Protein AF-A0A7S1HP35-F1 (afdb_monomer)

Solvent-accessible surface area (backbone atoms only — not comparable to full-atom values): 6647 Å² total; per-residue (Å²): 112,71,70,84,77,56,68,59,74,94,48,38,30,65,51,48,50,64,72,68,44,51,65,69,58,53,67,77,48,60,97,54,43,69,62,52,42,64,72,31,68,74,56,72,51,90,41,76,45,51,58,55,47,65,70,42,50,75,70,42,59,60,87,39,75,63,45,67,37,70,69,42,40,49,52,47,49,50,34,54,41,38,42,22,66,77,38,61,91,72,34,63,57,102,58,51,65,57,54,41,49,54,35,54,75,51,40,53,67,75,78,39,85

Sequence (113 aa):
TLVRAGVPSAFRGRIWVALSRCGDVKAQYAPSYYRDVVHGDEFKQATKASSDIDKDLRRTFPGHRTFQTDEGIEALRRVLVAYSVHNPEVGYCQSLNYICAVLLLFVNEEESF

Secondary structure (DSSP, 8-state):
-GGGG---HHHHHHHHHHHHTHHHHHTTS-TTHHHHHHHSHHHHS--HHHHHHHHHHTTSSTTSGGGGSHHHHHHHHHHHHHHHHH-TTT---TTHHHHHHHHHTTS-HHHH-

Organism: Hemiselmis andersenii (NCBI:txid464988)

Structure (mmCIF, N/CA/C/O backbone):
data_AF-A0A7S1HP35-F1
#
_entry.id   AF-A0A7S1HP35-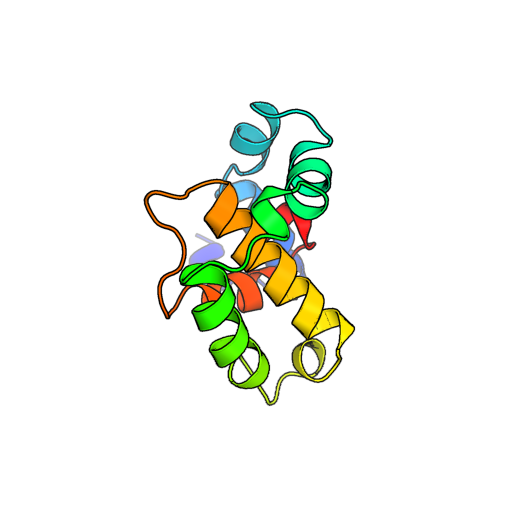F1
#
loop_
_atom_site.group_PDB
_atom_site.id
_atom_site.type_symbol
_atom_site.label_atom_id
_atom_site.label_alt_id
_atom_site.label_comp_id
_atom_site.label_asym_id
_atom_site.label_entity_id
_atom_site.label_seq_id
_atom_site.pdbx_PDB_ins_code
_atom_site.Cartn_x
_atom_site.Cartn_y
_atom_site.Cartn_z
_atom_site.occupancy
_atom_site.B_iso_or_equiv
_atom_site.auth_seq_id
_atom_site.auth_comp_id
_atom_site.auth_asym_id
_atom_site.auth_atom_id
_atom_site.pdbx_PDB_model_num
ATOM 1 N N . THR A 1 1 ? -4.836 -9.036 -28.594 1.00 61.91 1 THR A N 1
ATOM 2 C CA . THR A 1 1 ? -4.482 -7.820 -27.825 1.00 61.91 1 THR A CA 1
ATOM 3 C C . THR A 1 1 ? -3.214 -8.079 -27.035 1.00 61.91 1 THR A C 1
ATOM 5 O O . THR A 1 1 ? -3.142 -9.131 -26.410 1.00 61.91 1 THR A O 1
ATOM 8 N N . LEU A 1 2 ? -2.236 -7.164 -27.060 1.00 75.56 2 LEU A N 1
ATOM 9 C CA . LEU A 1 2 ? -0.881 -7.346 -26.499 1.00 75.56 2 LEU A CA 1
ATOM 10 C C . LEU A 1 2 ? -0.856 -7.758 -25.014 1.00 75.56 2 LEU A C 1
ATOM 12 O O . LEU A 1 2 ? -0.038 -8.579 -24.625 1.00 75.56 2 LEU A O 1
ATOM 16 N N . VAL A 1 3 ? -1.814 -7.289 -24.207 1.00 79.19 3 VAL A N 1
ATOM 17 C CA . VAL A 1 3 ? -1.935 -7.663 -22.782 1.00 79.19 3 VAL A CA 1
ATOM 18 C C . VAL A 1 3 ? -2.138 -9.172 -22.585 1.00 79.19 3 VAL A C 1
ATOM 20 O O . VAL A 1 3 ? -1.584 -9.744 -21.652 1.00 79.19 3 VAL A O 1
ATOM 23 N N . ARG A 1 4 ? -2.872 -9.847 -23.486 1.00 83.44 4 ARG A N 1
ATOM 24 C CA . ARG A 1 4 ? -3.135 -11.298 -23.388 1.00 83.44 4 ARG A CA 1
ATOM 25 C C . ARG A 1 4 ? -1.885 -12.149 -23.629 1.00 83.44 4 ARG A C 1
ATOM 27 O O . ARG A 1 4 ? -1.865 -13.294 -23.202 1.00 83.44 4 ARG A O 1
ATOM 34 N N . ALA A 1 5 ? -0.868 -11.596 -24.292 1.00 88.69 5 ALA A N 1
ATOM 35 C CA . ALA A 1 5 ? 0.427 -12.248 -24.490 1.00 88.69 5 ALA A CA 1
ATOM 36 C C . ALA A 1 5 ? 1.391 -12.027 -23.306 1.00 88.69 5 ALA A C 1
ATOM 38 O O . ALA A 1 5 ? 2.485 -12.583 -23.292 1.00 88.69 5 ALA A O 1
ATOM 39 N N . GLY A 1 6 ? 0.978 -11.240 -22.307 1.00 86.62 6 GLY A N 1
ATOM 40 C CA . GLY A 1 6 ? 1.791 -10.863 -21.160 1.00 86.62 6 GLY A CA 1
ATOM 41 C C . GLY A 1 6 ? 2.467 -9.506 -21.346 1.00 86.62 6 GLY A C 1
ATOM 42 O O . GLY A 1 6 ? 2.994 -9.174 -22.405 1.00 86.62 6 GLY A O 1
ATOM 43 N N . VAL A 1 7 ? 2.460 -8.710 -20.277 1.00 89.69 7 VAL A N 1
ATOM 44 C CA . VAL A 1 7 ? 3.178 -7.432 -20.221 1.00 89.69 7 VAL A CA 1
ATOM 45 C C . VAL A 1 7 ? 4.586 -7.683 -19.665 1.00 89.69 7 VAL A C 1
ATOM 47 O O . VAL A 1 7 ? 4.695 -8.259 -18.569 1.00 89.69 7 VAL A O 1
ATOM 50 N N . PRO A 1 8 ? 5.663 -7.264 -20.363 1.00 92.94 8 PRO A N 1
ATOM 51 C CA . PRO A 1 8 ? 7.021 -7.363 -19.833 1.00 92.94 8 PRO A CA 1
ATOM 52 C C . PRO A 1 8 ? 7.144 -6.621 -18.499 1.00 92.94 8 PRO A C 1
ATOM 54 O O . PRO A 1 8 ? 6.570 -5.544 -18.337 1.00 92.94 8 PRO A O 1
ATOM 57 N N . SER A 1 9 ? 7.896 -7.181 -17.548 1.00 90.06 9 SER A N 1
ATOM 58 C CA . SER A 1 9 ? 7.982 -6.675 -16.166 1.00 90.06 9 SER A CA 1
ATOM 59 C C . SER A 1 9 ? 8.308 -5.183 -16.085 1.00 90.06 9 SER A C 1
ATOM 61 O O . SER A 1 9 ? 7.629 -4.463 -15.360 1.00 90.06 9 SER A O 1
ATOM 63 N N . ALA A 1 10 ? 9.260 -4.712 -16.895 1.00 92.62 10 ALA A N 1
ATOM 64 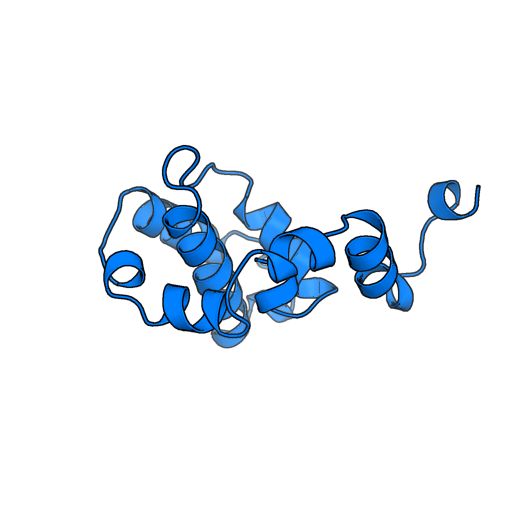C CA . ALA A 1 10 ? 9.690 -3.313 -16.944 1.00 92.62 10 ALA A CA 1
ATOM 65 C C . ALA A 1 10 ? 8.574 -2.315 -17.316 1.00 92.62 10 ALA A C 1
ATOM 67 O O . ALA A 1 10 ? 8.684 -1.131 -17.012 1.00 92.62 10 ALA A O 1
ATOM 68 N N . PHE A 1 11 ? 7.497 -2.772 -17.963 1.00 93.69 11 PHE A N 1
ATOM 69 C CA . PHE A 1 11 ? 6.376 -1.918 -18.363 1.00 93.69 11 PHE A CA 1
ATOM 70 C C . PHE A 1 11 ? 5.134 -2.094 -17.490 1.00 93.69 11 PHE A C 1
ATOM 72 O O . PHE A 1 11 ? 4.191 -1.317 -17.637 1.00 93.69 11 PHE A O 1
ATOM 79 N N . ARG A 1 12 ? 5.111 -3.084 -16.584 1.00 94.81 12 ARG A N 1
ATOM 80 C CA . ARG A 1 12 ? 3.924 -3.406 -15.776 1.00 94.81 12 ARG A CA 1
ATOM 81 C C . ARG A 1 12 ? 3.462 -2.224 -14.944 1.00 94.81 12 ARG A C 1
ATOM 83 O O . ARG A 1 12 ? 2.309 -1.856 -15.092 1.00 94.81 12 ARG A O 1
ATOM 90 N N . GLY A 1 13 ? 4.348 -1.588 -14.175 1.00 93.88 13 GLY A N 1
ATOM 91 C CA . GLY A 1 13 ? 3.973 -0.454 -13.325 1.00 93.88 13 GLY A CA 1
ATOM 92 C C . GLY A 1 13 ? 3.281 0.664 -14.104 1.00 93.88 13 GLY A C 1
ATOM 93 O O . GLY A 1 13 ? 2.138 1.011 -13.825 1.00 93.88 13 GLY A O 1
ATOM 94 N N . ARG A 1 14 ? 3.922 1.134 -15.181 1.00 92.62 14 ARG A N 1
ATOM 95 C CA . ARG A 1 14 ? 3.369 2.182 -16.057 1.00 92.62 14 ARG A CA 1
ATOM 96 C C . ARG A 1 14 ? 2.035 1.786 -16.689 1.00 92.62 14 ARG A C 1
ATOM 98 O O . ARG A 1 14 ? 1.124 2.604 -16.757 1.00 92.62 14 ARG A O 1
ATOM 105 N N . ILE A 1 15 ? 1.920 0.550 -17.176 1.00 93.44 15 ILE A N 1
ATOM 106 C CA . ILE A 1 15 ? 0.692 0.067 -17.818 1.00 93.44 15 ILE A CA 1
ATOM 107 C C . ILE A 1 15 ? -0.428 -0.109 -16.789 1.00 93.44 15 ILE A C 1
ATOM 109 O O . ILE A 1 15 ? -1.564 0.247 -17.077 1.00 93.44 15 ILE A O 1
ATOM 113 N N . TRP A 1 16 ? -0.135 -0.627 -15.599 1.00 94.31 16 TRP A N 1
ATOM 114 C CA . TRP A 1 16 ? -1.129 -0.831 -14.548 1.00 94.31 16 TRP A CA 1
ATOM 115 C C . TRP A 1 16 ? -1.681 0.493 -14.028 1.00 94.31 16 TRP A C 1
ATOM 117 O O . TRP A 1 16 ? -2.897 0.630 -13.971 1.00 94.31 16 TRP A O 1
ATOM 127 N N . VAL A 1 17 ? -0.820 1.480 -13.765 1.00 93.50 17 VAL A N 1
ATOM 128 C CA . VAL A 1 17 ? -1.227 2.848 -13.388 1.00 93.50 17 VAL A CA 1
ATOM 129 C C . VAL A 1 17 ? -2.103 3.484 -14.470 1.00 93.50 17 VAL A C 1
ATOM 131 O O . VAL A 1 17 ? -3.154 4.051 -14.177 1.00 93.50 17 VAL A O 1
ATOM 134 N N . ALA A 1 18 ? -1.718 3.350 -15.742 1.00 91.62 18 ALA A N 1
ATOM 135 C CA . ALA A 1 18 ? -2.502 3.899 -16.846 1.00 91.62 18 ALA A CA 1
ATOM 136 C C . ALA A 1 18 ? -3.877 3.220 -16.995 1.00 91.62 18 ALA A C 1
ATOM 138 O O . ALA A 1 18 ? -4.863 3.887 -17.298 1.00 91.62 18 ALA A O 1
ATOM 139 N N . LEU A 1 19 ? -3.957 1.901 -16.788 1.00 92.38 19 LEU A N 1
ATOM 140 C CA . LEU A 1 19 ? -5.201 1.139 -16.931 1.00 92.38 19 LEU A CA 1
ATOM 141 C C . LEU A 1 19 ? -6.131 1.261 -15.718 1.00 92.38 19 LEU A C 1
ATOM 143 O O . LEU A 1 19 ? -7.345 1.199 -15.896 1.00 92.38 19 LEU A O 1
ATOM 147 N N . SER A 1 20 ? -5.592 1.427 -14.507 1.00 92.94 20 SER A N 1
ATOM 148 C CA . SER A 1 20 ? -6.389 1.568 -13.281 1.00 92.94 20 SER A CA 1
ATOM 149 C C . SER A 1 20 ? -7.090 2.920 -13.183 1.00 92.94 20 SER A C 1
ATOM 151 O O . SER A 1 20 ? -8.042 3.053 -12.419 1.00 92.94 20 SER A O 1
ATOM 153 N N . ARG A 1 21 ? -6.620 3.919 -13.946 1.00 90.38 21 ARG A N 1
ATOM 154 C CA . ARG A 1 21 ? -7.058 5.318 -13.849 1.00 90.38 21 ARG A CA 1
ATOM 155 C C . ARG A 1 21 ? -6.877 5.895 -12.441 1.00 90.38 21 ARG A C 1
ATOM 157 O O . ARG A 1 21 ? -7.587 6.824 -12.066 1.00 90.38 21 ARG A O 1
ATOM 164 N N . CYS A 1 22 ? -5.911 5.394 -11.665 1.00 88.62 22 CYS A N 1
ATOM 165 C CA . CYS A 1 22 ? -5.668 5.894 -10.309 1.00 88.62 22 CYS A CA 1
ATOM 166 C C . CYS A 1 22 ? -5.307 7.390 -10.285 1.00 88.62 22 CYS A C 1
ATOM 168 O O . CYS A 1 22 ? -5.609 8.068 -9.309 1.00 88.62 22 CYS A O 1
ATOM 170 N N . GLY A 1 23 ? -4.767 7.939 -11.381 1.00 90.06 23 GLY A N 1
ATOM 171 C CA . GLY A 1 23 ? -4.562 9.383 -11.536 1.00 90.06 23 GLY A CA 1
ATOM 172 C C . GLY A 1 23 ? -5.851 10.210 -11.417 1.00 90.06 23 GLY A C 1
ATOM 173 O O . GLY A 1 23 ? -5.825 11.277 -10.810 1.00 90.06 23 GLY A O 1
ATOM 174 N N . ASP A 1 24 ? -6.982 9.700 -11.916 1.00 93.38 24 ASP A N 1
ATOM 175 C CA . ASP A 1 24 ? -8.284 10.379 -11.832 1.00 93.38 24 ASP A CA 1
ATOM 176 C C . ASP A 1 24 ? -8.827 10.372 -10.395 1.00 93.38 24 ASP A C 1
ATOM 178 O O . ASP A 1 24 ? -9.492 11.315 -9.973 1.00 93.38 24 ASP A O 1
ATOM 182 N N . VAL A 1 25 ? -8.544 9.309 -9.633 1.00 91.69 25 VAL A N 1
ATOM 183 C CA . VAL A 1 25 ? -8.894 9.211 -8.207 1.00 91.69 25 VAL A CA 1
ATOM 184 C C . VAL A 1 25 ? -7.997 10.131 -7.388 1.00 91.69 25 VAL A C 1
ATOM 186 O O . VAL A 1 25 ? -8.496 10.947 -6.621 1.00 91.69 25 VAL A O 1
ATOM 189 N N . LYS A 1 26 ? -6.678 10.080 -7.610 1.00 93.12 26 LYS A N 1
ATOM 190 C CA . LYS A 1 26 ? -5.698 10.938 -6.932 1.00 93.12 26 LYS A CA 1
ATOM 191 C C . LYS A 1 26 ? -6.006 12.425 -7.122 1.00 93.12 26 LYS A C 1
ATOM 193 O O . LYS A 1 26 ? -5.883 13.191 -6.174 1.00 93.12 26 LYS A O 1
ATOM 198 N N . ALA A 1 27 ? -6.458 12.828 -8.311 1.00 95.00 27 ALA A N 1
ATOM 199 C CA . ALA A 1 27 ? -6.824 14.212 -8.613 1.00 95.00 27 ALA A CA 1
ATOM 200 C C . ALA A 1 27 ? -8.026 14.745 -7.806 1.00 95.00 27 ALA A C 1
ATOM 202 O O . ALA A 1 27 ? -8.235 15.956 -7.765 1.00 95.00 27 ALA A O 1
ATOM 203 N N . GLN A 1 28 ? -8.810 13.871 -7.164 1.00 96.25 28 GLN A N 1
ATOM 204 C CA . GLN A 1 28 ? -9.916 14.268 -6.283 1.00 96.25 28 GLN A CA 1
ATOM 205 C C . GLN A 1 28 ? -9.433 14.687 -4.887 1.00 96.25 28 GLN A C 1
ATOM 207 O O . GLN A 1 28 ? -10.197 15.282 -4.129 1.00 96.25 28 GLN A O 1
ATOM 212 N N . TYR A 1 29 ? -8.173 14.403 -4.552 1.00 96.62 29 TYR A N 1
ATOM 213 C CA . TYR A 1 29 ? -7.567 14.708 -3.263 1.00 96.62 29 TYR A CA 1
ATOM 214 C C . TYR A 1 29 ? -6.448 15.743 -3.406 1.00 96.62 29 TYR A C 1
ATOM 216 O O . TYR A 1 29 ? -5.942 16.019 -4.496 1.00 96.62 29 TYR A O 1
ATOM 224 N N . ALA A 1 30 ? -6.042 16.334 -2.280 1.00 96.69 30 ALA A N 1
ATOM 225 C CA . ALA A 1 30 ? -4.887 17.222 -2.257 1.00 96.69 30 ALA A CA 1
ATOM 226 C C . ALA A 1 30 ? -3.620 16.466 -2.712 1.00 96.69 30 ALA A C 1
ATOM 228 O O . ALA A 1 30 ? -3.458 15.296 -2.365 1.00 96.69 30 ALA A O 1
ATOM 229 N N . PRO A 1 31 ? -2.661 17.119 -3.397 1.00 95.19 31 PRO A N 1
ATOM 230 C CA . PRO A 1 31 ? -1.404 16.473 -3.791 1.00 95.19 31 PRO A CA 1
ATOM 231 C C . PRO A 1 31 ? -0.590 15.893 -2.624 1.00 95.19 31 PRO A C 1
ATOM 233 O O . PRO A 1 31 ? 0.288 15.069 -2.840 1.00 95.19 31 PRO A O 1
ATOM 236 N N . SER A 1 32 ? -0.855 16.340 -1.395 1.00 96.69 32 SER A N 1
ATOM 237 C CA . SER A 1 32 ? -0.236 15.842 -0.169 1.00 96.69 32 SER A CA 1
AT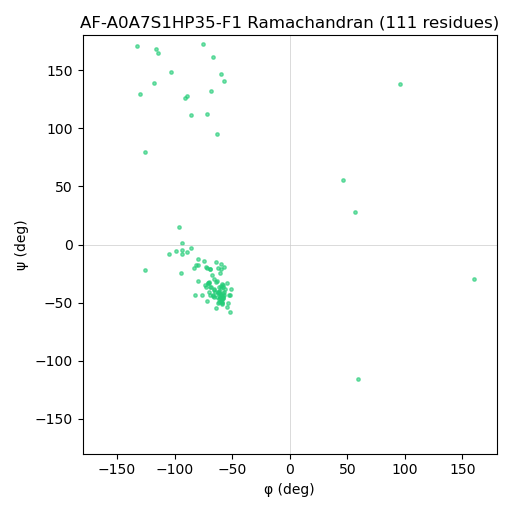OM 238 C C . SER A 1 32 ? -1.028 14.746 0.540 1.00 96.69 32 SER A C 1
ATOM 240 O O . SER A 1 32 ? -0.594 14.296 1.593 1.00 96.69 32 SER A O 1
ATOM 242 N N . TYR A 1 33 ? -2.168 14.312 0.002 1.00 97.56 33 TYR A N 1
ATOM 243 C CA . TYR A 1 33 ? -3.139 13.498 0.729 1.00 97.56 33 TYR A CA 1
ATOM 244 C C . TYR A 1 33 ? -2.537 12.238 1.353 1.00 97.56 33 TYR A C 1
ATOM 246 O O . TYR A 1 33 ? -2.675 12.040 2.554 1.00 97.56 33 TYR A O 1
ATOM 254 N N . TYR A 1 34 ? -1.798 11.435 0.582 1.00 97.56 34 TYR A N 1
ATOM 255 C CA . TYR A 1 34 ? -1.153 10.231 1.114 1.00 97.56 34 TYR A CA 1
ATOM 256 C C . TYR A 1 34 ? -0.184 10.549 2.261 1.00 97.56 34 TYR A C 1
ATOM 258 O O . TYR A 1 34 ? -0.238 9.935 3.326 1.00 97.56 34 TYR A O 1
ATOM 266 N N . ARG A 1 35 ? 0.666 11.565 2.071 1.00 97.31 35 ARG A N 1
ATOM 267 C CA . ARG A 1 35 ? 1.604 12.041 3.096 1.00 97.31 35 ARG A CA 1
ATOM 268 C C . ARG A 1 35 ? 0.859 12.475 4.361 1.00 97.31 35 ARG A C 1
ATOM 270 O O . ARG A 1 35 ? 1.285 12.152 5.467 1.00 97.31 35 ARG A O 1
ATOM 277 N N . ASP A 1 36 ? -0.236 13.207 4.202 1.00 97.88 36 ASP A N 1
ATOM 278 C CA . ASP A 1 36 ? -1.017 13.728 5.318 1.00 97.88 36 ASP A CA 1
ATOM 279 C C . ASP A 1 36 ? -1.745 12.588 6.061 1.00 97.88 36 ASP A C 1
ATOM 281 O O . ASP A 1 36 ? -1.775 12.597 7.289 1.00 97.88 36 ASP A O 1
ATOM 285 N N . VAL A 1 37 ? -2.226 11.556 5.351 1.00 97.69 37 VAL A N 1
ATOM 286 C CA . VAL A 1 37 ? -2.783 10.329 5.953 1.00 97.69 37 VAL A CA 1
ATOM 287 C C . VAL A 1 37 ? -1.722 9.590 6.771 1.00 97.69 37 VAL A C 1
ATOM 289 O O . VAL A 1 37 ? -1.957 9.294 7.938 1.00 97.69 37 VAL A O 1
ATOM 292 N N . VAL A 1 38 ? -0.534 9.337 6.208 1.00 97.69 38 VAL A N 1
ATOM 293 C CA . VAL A 1 38 ? 0.547 8.592 6.887 1.00 97.69 38 VAL A CA 1
ATOM 294 C C . VAL A 1 38 ? 1.071 9.312 8.137 1.00 97.69 38 VAL A C 1
ATOM 296 O O . VAL A 1 38 ? 1.484 8.667 9.102 1.00 97.69 38 VAL A O 1
ATOM 299 N N . HIS A 1 39 ? 1.059 10.646 8.155 1.00 97.06 39 HIS A N 1
ATOM 300 C CA . HIS A 1 39 ? 1.484 11.429 9.323 1.00 97.06 39 HIS A CA 1
ATOM 301 C C . HIS A 1 39 ? 0.343 11.818 10.272 1.00 97.06 39 HIS A C 1
ATOM 303 O O . HIS A 1 39 ? 0.615 12.330 11.368 1.00 97.06 39 HIS A O 1
ATOM 309 N N . GLY A 1 40 ? -0.901 11.561 9.869 1.00 96.81 40 GLY A N 1
ATOM 310 C CA . GLY A 1 40 ? -2.105 11.858 10.627 1.00 96.81 40 GLY A CA 1
ATOM 311 C C . GLY A 1 40 ? -2.225 11.034 11.906 1.00 96.81 40 GLY A C 1
ATOM 312 O O . GLY A 1 40 ? -1.585 9.995 12.085 1.00 96.81 40 GLY A O 1
ATOM 313 N N . ASP A 1 41 ? -3.059 11.508 12.827 1.00 95.50 41 ASP A N 1
ATOM 314 C CA . ASP A 1 41 ? -3.232 10.847 14.122 1.00 95.50 41 ASP A CA 1
ATOM 315 C C . ASP A 1 41 ? -3.972 9.514 13.998 1.00 95.50 41 ASP A C 1
ATOM 317 O O . ASP A 1 41 ? -3.641 8.570 14.711 1.00 95.50 41 ASP A O 1
ATOM 321 N N . GLU A 1 42 ? -4.901 9.393 13.047 1.00 93.44 42 GLU A N 1
ATOM 322 C CA . GLU A 1 42 ? -5.629 8.148 12.764 1.00 93.44 42 GLU A CA 1
ATOM 323 C C . GLU A 1 42 ? -4.689 7.005 12.360 1.00 93.44 42 GLU A C 1
ATOM 325 O O . GLU A 1 42 ? -4.861 5.878 12.814 1.00 93.44 42 GLU A O 1
ATOM 330 N N . PHE A 1 43 ? -3.632 7.296 11.594 1.00 96.12 43 PHE A N 1
ATOM 331 C CA . PHE A 1 43 ? -2.620 6.306 11.211 1.00 96.12 43 PHE A CA 1
ATOM 332 C C . PHE A 1 43 ? -1.836 5.762 12.415 1.00 96.12 43 PHE A C 1
ATOM 334 O O . PHE A 1 43 ? -1.408 4.606 12.425 1.00 96.12 43 PHE A O 1
ATOM 341 N N . LYS A 1 44 ? -1.636 6.592 13.446 1.00 92.75 44 LYS A N 1
ATOM 342 C CA . LYS A 1 44 ? -0.898 6.223 14.666 1.00 92.75 44 LYS A CA 1
ATOM 343 C C . LYS A 1 44 ? -1.761 5.450 15.660 1.00 92.75 44 LYS A C 1
ATOM 345 O O . LYS A 1 44 ? -1.217 4.833 16.576 1.00 92.75 44 LYS A O 1
ATOM 350 N N . GLN A 1 45 ? -3.084 5.500 15.520 1.00 93.19 45 GLN A N 1
ATOM 351 C CA . GLN A 1 45 ? -3.985 4.791 16.417 1.00 93.19 45 GLN A CA 1
ATOM 352 C C . GLN A 1 45 ? -3.851 3.281 16.219 1.00 93.19 45 GLN A C 1
ATOM 354 O O . GLN A 1 45 ? -3.887 2.761 15.105 1.00 93.19 45 GLN A O 1
ATOM 359 N N . ALA A 1 46 ? -3.727 2.560 17.331 1.00 93.12 46 ALA A N 1
ATOM 360 C CA . ALA A 1 46 ? -3.787 1.110 17.308 1.00 93.12 46 ALA A CA 1
ATOM 361 C C . ALA A 1 46 ? -5.233 0.675 17.036 1.00 93.12 46 ALA A C 1
ATOM 363 O O . ALA A 1 46 ? -6.119 0.862 17.870 1.00 93.12 46 ALA A O 1
ATOM 364 N N . THR A 1 47 ? -5.468 0.079 15.871 1.00 95.19 47 THR A N 1
ATOM 365 C CA . THR A 1 47 ? -6.771 -0.446 15.460 1.00 95.19 47 THR A CA 1
ATOM 366 C C . THR A 1 47 ? -6.703 -1.960 15.289 1.00 95.19 47 THR A C 1
ATOM 368 O O . THR A 1 47 ? -5.628 -2.570 15.250 1.00 95.19 47 THR A O 1
ATOM 371 N N . LYS A 1 48 ? -7.866 -2.607 15.145 1.00 95.50 48 LYS A N 1
ATOM 372 C CA . LYS A 1 48 ? -7.903 -4.020 14.747 1.00 95.50 48 LYS A CA 1
ATOM 373 C C . LYS A 1 48 ? -7.178 -4.232 13.410 1.00 95.50 48 LYS A C 1
ATOM 375 O O . LYS A 1 48 ? -6.427 -5.193 13.280 1.00 95.50 48 LYS A O 1
ATOM 380 N N . ALA A 1 49 ? -7.372 -3.320 12.453 1.00 96.81 49 ALA A N 1
ATOM 381 C CA . ALA A 1 49 ? -6.723 -3.376 11.149 1.00 96.81 49 ALA A CA 1
ATOM 382 C C . ALA A 1 49 ? -5.196 -3.304 11.278 1.00 96.81 49 ALA A C 1
ATOM 384 O O . ALA A 1 49 ? -4.519 -4.186 10.761 1.00 96.81 49 ALA A O 1
ATOM 385 N N . SER A 1 50 ? -4.652 -2.337 12.028 1.00 96.62 50 SER A N 1
ATOM 386 C CA . SER A 1 50 ? -3.197 -2.214 12.204 1.00 96.62 50 SER A CA 1
ATOM 387 C C . SER A 1 50 ? -2.594 -3.449 12.882 1.00 96.62 50 SER A C 1
ATOM 389 O O . SER A 1 50 ? -1.556 -3.938 12.451 1.00 96.62 50 SER A O 1
ATOM 391 N N . SER A 1 51 ? -3.277 -4.014 13.886 1.00 97.19 51 SER A N 1
ATOM 392 C CA . SER A 1 51 ? -2.827 -5.244 14.552 1.00 97.19 51 SER A CA 1
ATOM 393 C C . SER A 1 51 ? -2.820 -6.459 13.620 1.00 97.19 51 SER A C 1
ATOM 395 O O . SER A 1 51 ? -1.904 -7.280 13.688 1.00 97.19 51 SER A O 1
ATOM 397 N N . ASP A 1 52 ? -3.832 -6.603 12.763 1.00 97.88 52 ASP A N 1
ATOM 398 C CA . ASP A 1 52 ? -3.901 -7.707 11.803 1.00 97.88 52 ASP A CA 1
ATOM 399 C C . ASP A 1 52 ? -2.89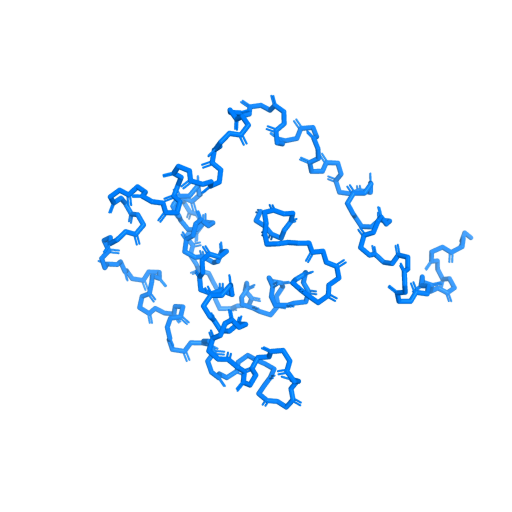7 -7.525 10.651 1.00 97.88 52 ASP A C 1
ATOM 401 O O . ASP A 1 52 ? -2.286 -8.503 10.224 1.00 97.88 52 ASP A O 1
ATOM 405 N N . ILE A 1 53 ? -2.642 -6.283 10.222 1.00 98.25 53 ILE A N 1
ATOM 406 C CA . ILE A 1 53 ? -1.572 -5.943 9.275 1.00 98.25 53 ILE A CA 1
ATOM 407 C C . ILE A 1 53 ? -0.213 -6.366 9.839 1.00 98.25 53 ILE A C 1
ATOM 409 O O . ILE A 1 53 ? 0.516 -7.087 9.161 1.00 98.25 53 ILE A O 1
ATOM 413 N N . ASP A 1 54 ? 0.112 -5.992 11.081 1.00 97.31 54 ASP A N 1
ATOM 414 C CA . ASP A 1 54 ? 1.419 -6.268 11.698 1.00 97.31 54 ASP A CA 1
ATOM 415 C C . ASP A 1 54 ? 1.738 -7.779 11.759 1.00 97.31 54 ASP A C 1
ATOM 417 O O . ASP A 1 54 ? 2.887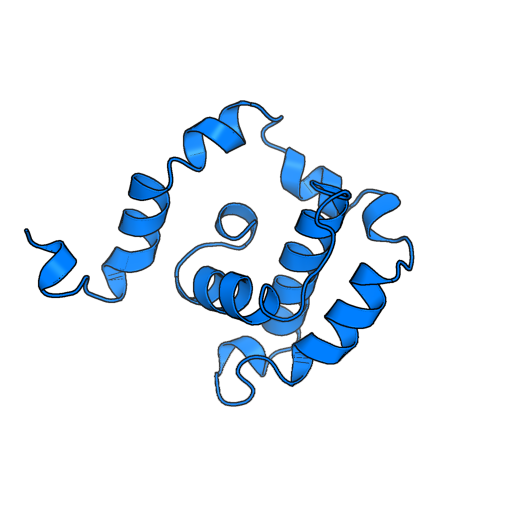 -8.188 11.569 1.00 97.31 54 ASP A O 1
ATOM 421 N N . LYS A 1 55 ? 0.719 -8.632 11.947 1.00 97.19 55 LYS A N 1
ATOM 422 C CA . LYS A 1 55 ? 0.855 -10.104 11.894 1.00 97.19 55 LYS A CA 1
ATOM 423 C C . LYS A 1 55 ? 1.180 -10.621 10.488 1.00 97.19 55 LYS A C 1
ATOM 425 O O . LYS A 1 55 ? 1.778 -11.690 10.344 1.00 97.19 55 LYS A O 1
ATOM 430 N N . ASP A 1 56 ? 0.785 -9.884 9.454 1.00 97.62 56 ASP A N 1
ATOM 431 C CA . ASP A 1 56 ? 0.851 -10.311 8.059 1.00 97.62 56 ASP A CA 1
ATOM 432 C C . ASP A 1 56 ? 2.117 -9.843 7.342 1.00 97.62 56 ASP A C 1
ATOM 434 O O . ASP A 1 56 ? 2.574 -10.516 6.414 1.00 97.62 56 ASP A O 1
ATOM 438 N N . LEU A 1 57 ? 2.740 -8.755 7.799 1.00 97.19 57 LEU A N 1
ATOM 439 C CA . LEU A 1 57 ? 3.906 -8.14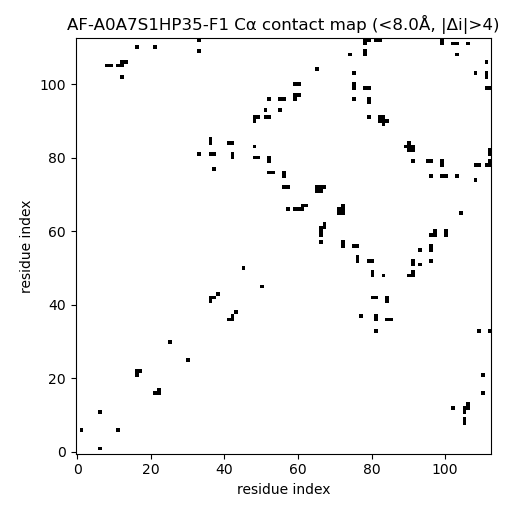8 7.152 1.00 97.19 57 LEU A CA 1
ATOM 440 C C . LEU A 1 57 ? 5.027 -9.160 6.874 1.00 97.19 57 LEU A C 1
ATOM 442 O O . LEU A 1 57 ? 5.384 -9.396 5.722 1.00 97.19 57 LEU A O 1
ATOM 446 N N . ARG A 1 58 ? 5.540 -9.831 7.914 1.00 94.06 58 ARG A N 1
ATOM 447 C CA . ARG A 1 58 ? 6.713 -10.723 7.788 1.00 94.06 58 ARG A CA 1
ATOM 448 C C . ARG A 1 58 ? 6.414 -12.061 7.108 1.00 94.06 58 ARG A C 1
ATOM 450 O O . ARG A 1 58 ? 7.339 -12.760 6.704 1.00 94.06 58 ARG A O 1
ATOM 457 N N . ARG A 1 59 ? 5.135 -12.425 6.967 1.00 95.69 59 ARG A N 1
ATOM 458 C CA . ARG A 1 59 ? 4.707 -13.613 6.208 1.00 95.69 59 ARG A CA 1
ATOM 459 C C . ARG A 1 59 ? 4.346 -13.296 4.754 1.00 95.69 59 ARG A C 1
ATOM 461 O O . ARG A 1 59 ? 4.087 -14.220 3.987 1.00 95.69 59 ARG A O 1
ATOM 468 N N . THR A 1 60 ? 4.353 -12.023 4.357 1.00 96.69 60 THR A N 1
ATOM 469 C CA . THR A 1 60 ? 4.066 -11.590 2.984 1.00 96.69 60 THR A CA 1
ATOM 470 C C . THR A 1 60 ? 5.337 -11.645 2.142 1.00 96.69 60 THR A C 1
ATOM 472 O O . THR A 1 60 ? 6.270 -10.884 2.365 1.00 96.69 60 THR A O 1
ATOM 475 N N . PHE A 1 61 ? 5.382 -12.567 1.175 1.00 95.69 61 PHE A N 1
ATOM 476 C CA . PHE A 1 61 ? 6.539 -12.801 0.295 1.00 95.69 61 PHE A CA 1
ATOM 477 C C . PHE A 1 61 ? 7.903 -12.872 1.022 1.00 95.69 61 PHE A C 1
ATOM 479 O O . PHE A 1 61 ? 8.847 -12.188 0.622 1.00 95.69 61 PHE A O 1
ATOM 486 N N . PRO A 1 62 ? 8.072 -13.753 2.029 1.00 94.12 62 PRO A N 1
ATOM 487 C CA . PRO A 1 62 ? 9.266 -13.778 2.888 1.00 94.12 62 PRO A CA 1
ATOM 488 C C . PRO A 1 62 ? 10.578 -14.088 2.140 1.00 94.12 62 PRO A C 1
ATOM 490 O O . PRO A 1 62 ? 11.669 -13.799 2.626 1.00 94.12 62 PRO A O 1
ATOM 493 N N . GLY A 1 63 ? 10.492 -14.689 0.948 1.00 93.88 63 GLY A N 1
ATOM 494 C CA . GLY A 1 63 ? 11.645 -14.972 0.087 1.00 93.88 63 GLY A CA 1
ATOM 495 C C . GLY A 1 63 ? 12.003 -13.853 -0.896 1.00 93.88 63 GLY A C 1
ATOM 496 O O . GLY A 1 63 ? 12.996 -13.973 -1.610 1.00 93.88 63 GLY A O 1
ATOM 497 N N . HIS A 1 64 ? 11.201 -12.788 -0.991 1.00 96.38 64 HIS A N 1
ATOM 498 C CA . HIS A 1 64 ? 11.453 -11.705 -1.934 1.00 96.38 64 HIS A CA 1
ATOM 499 C C . HIS A 1 64 ? 12.342 -10.634 -1.299 1.00 96.38 64 HIS A C 1
ATOM 501 O O . HIS A 1 64 ? 12.008 -10.093 -0.251 1.00 96.38 64 HIS A O 1
ATOM 507 N N . ARG A 1 65 ? 13.442 -10.274 -1.973 1.00 95.81 65 ARG A N 1
ATOM 508 C CA . ARG A 1 65 ? 14.477 -9.358 -1.449 1.00 95.81 65 ARG A CA 1
ATOM 509 C C . ARG A 1 65 ? 13.921 -8.039 -0.901 1.00 95.81 65 ARG A C 1
ATOM 511 O O . ARG A 1 65 ? 14.394 -7.569 0.123 1.00 95.81 65 ARG A O 1
ATOM 518 N N . THR A 1 66 ? 12.905 -7.470 -1.554 1.00 95.25 66 THR A N 1
ATOM 519 C CA . THR A 1 66 ? 12.235 -6.236 -1.102 1.00 95.25 66 THR A CA 1
ATOM 520 C C . THR A 1 66 ? 11.650 -6.361 0.304 1.00 95.25 66 THR A C 1
ATOM 522 O O . THR A 1 66 ? 11.798 -5.445 1.094 1.00 95.25 66 THR A O 1
ATOM 525 N N . PHE A 1 67 ? 11.030 -7.493 0.643 1.00 96.56 67 PHE A N 1
ATOM 526 C CA . PHE A 1 67 ? 10.343 -7.691 1.928 1.00 96.56 67 PHE A CA 1
ATOM 527 C C . PHE A 1 67 ? 11.223 -8.402 2.966 1.00 96.56 67 PHE A C 1
ATOM 529 O O . PHE A 1 67 ? 10.739 -8.878 3.988 1.00 96.56 67 PHE A O 1
ATOM 536 N N . GLN A 1 68 ? 12.531 -8.471 2.707 1.00 95.06 68 GLN A N 1
ATOM 537 C CA . GLN A 1 68 ? 13.543 -8.902 3.673 1.00 95.06 68 GLN A CA 1
ATOM 538 C C . GLN A 1 68 ? 14.254 -7.717 4.341 1.00 95.06 68 GLN A C 1
ATOM 540 O O . GLN A 1 68 ? 15.065 -7.927 5.239 1.00 95.06 68 GLN A O 1
ATOM 545 N N . THR A 1 69 ? 13.966 -6.486 3.911 1.00 95.75 69 THR A N 1
ATOM 546 C CA . THR A 1 69 ? 14.479 -5.260 4.526 1.00 95.75 69 THR A CA 1
ATOM 547 C C . THR A 1 69 ? 13.397 -4.606 5.375 1.00 95.75 69 THR A C 1
ATOM 549 O O . THR A 1 69 ? 12.211 -4.684 5.046 1.00 95.75 69 THR A O 1
ATOM 552 N N . ASP A 1 70 ? 13.802 -3.923 6.448 1.00 96.25 70 ASP A N 1
ATOM 553 C CA . ASP A 1 70 ? 12.853 -3.168 7.272 1.00 96.25 70 ASP A CA 1
ATOM 554 C C . ASP A 1 70 ? 12.172 -2.062 6.454 1.00 96.25 70 ASP A C 1
ATOM 556 O O . ASP A 1 70 ? 10.969 -1.885 6.569 1.00 96.25 70 ASP A O 1
ATOM 560 N N . GLU A 1 71 ? 12.887 -1.406 5.532 1.00 96.62 71 GLU A N 1
ATOM 561 C CA . GLU A 1 71 ? 12.298 -0.385 4.652 1.00 96.62 71 GLU A CA 1
ATOM 562 C C . GLU A 1 71 ? 11.134 -0.931 3.810 1.00 96.62 71 GLU A C 1
ATOM 564 O O . GLU A 1 71 ? 10.082 -0.305 3.732 1.00 96.62 71 GLU A O 1
ATOM 569 N N . GLY A 1 72 ? 11.283 -2.112 3.195 1.00 96.88 72 GLY A N 1
ATOM 570 C CA . GLY A 1 72 ? 10.213 -2.689 2.378 1.00 96.88 72 GLY A CA 1
ATOM 571 C C . GLY A 1 72 ? 9.029 -3.186 3.207 1.00 96.88 72 GLY A C 1
ATOM 572 O O . GLY A 1 72 ? 7.883 -3.093 2.765 1.00 96.88 72 GLY A O 1
ATOM 573 N N . ILE A 1 73 ? 9.292 -3.681 4.420 1.00 98.12 73 ILE A N 1
ATOM 574 C CA . ILE A 1 73 ? 8.250 -4.052 5.383 1.00 98.12 73 ILE A CA 1
ATOM 575 C C . ILE A 1 73 ? 7.484 -2.815 5.864 1.00 98.12 73 ILE A C 1
ATOM 577 O O . ILE A 1 73 ? 6.253 -2.833 5.882 1.00 98.12 73 ILE A O 1
ATOM 581 N N . GLU A 1 74 ? 8.183 -1.728 6.185 1.00 98.06 74 GLU A N 1
ATOM 582 C CA . GLU A 1 74 ? 7.561 -0.478 6.613 1.00 98.06 74 GLU A CA 1
ATOM 583 C C . GLU A 1 74 ? 6.798 0.206 5.475 1.00 98.06 74 GLU A C 1
ATOM 585 O O . GLU A 1 74 ? 5.712 0.727 5.711 1.00 98.06 74 GLU A O 1
ATOM 590 N N . ALA A 1 75 ? 7.284 0.144 4.232 1.00 98.38 75 ALA A N 1
ATOM 591 C CA . ALA A 1 75 ? 6.535 0.620 3.068 1.00 98.38 75 ALA A CA 1
ATOM 592 C C . ALA A 1 75 ? 5.208 -0.142 2.898 1.00 98.38 75 ALA A C 1
ATOM 594 O O . ALA A 1 75 ? 4.152 0.470 2.731 1.00 98.38 75 ALA A O 1
ATOM 595 N N . LEU A 1 76 ? 5.232 -1.477 3.023 1.00 98.44 76 LEU A N 1
ATOM 596 C CA . LEU A 1 76 ? 4.015 -2.295 2.992 1.00 98.44 76 LEU A CA 1
ATOM 597 C C . LEU A 1 76 ? 3.060 -1.935 4.137 1.00 98.44 76 LEU A C 1
ATOM 599 O O . LEU A 1 76 ? 1.852 -1.822 3.920 1.00 98.44 76 LEU A O 1
ATOM 603 N N . ARG A 1 77 ? 3.597 -1.712 5.341 1.00 98.44 77 ARG A N 1
ATOM 604 C CA . ARG A 1 77 ? 2.815 -1.275 6.500 1.00 98.44 77 ARG A CA 1
ATOM 605 C C . ARG A 1 77 ? 2.150 0.077 6.254 1.00 98.44 77 ARG A C 1
ATOM 607 O O . ARG A 1 77 ? 0.957 0.205 6.516 1.00 98.44 77 ARG A O 1
ATOM 614 N N . ARG A 1 78 ? 2.891 1.065 5.738 1.00 98.56 78 ARG A N 1
ATOM 615 C CA . ARG A 1 78 ? 2.370 2.408 5.444 1.00 98.56 78 ARG A CA 1
ATOM 616 C C . ARG A 1 78 ? 1.213 2.357 4.456 1.00 98.56 78 ARG A C 1
ATOM 618 O O . ARG A 1 78 ? 0.14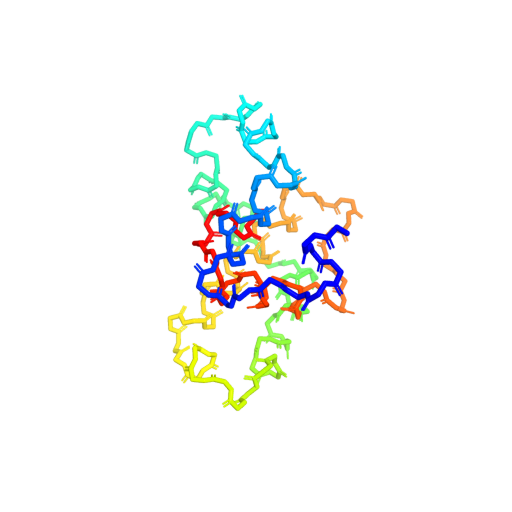9 2.872 4.781 1.00 98.56 78 ARG A O 1
ATOM 625 N N . VAL A 1 79 ? 1.368 1.653 3.335 1.00 98.50 79 VAL A N 1
ATOM 626 C CA . VAL A 1 79 ? 0.304 1.518 2.324 1.00 98.50 79 VAL A CA 1
ATOM 627 C C . VAL A 1 79 ? -0.950 0.862 2.911 1.00 98.50 79 VAL A C 1
ATOM 629 O O . VAL A 1 79 ? -2.051 1.387 2.759 1.00 98.50 79 VAL A O 1
ATOM 632 N N . LEU A 1 80 ? -0.800 -0.258 3.626 1.00 98.50 80 LEU A N 1
ATOM 633 C CA . LEU A 1 80 ? -1.942 -0.997 4.178 1.00 98.50 80 LEU A CA 1
ATOM 634 C C . LEU A 1 80 ? -2.682 -0.221 5.272 1.00 98.50 80 LEU A C 1
ATOM 636 O O . LEU A 1 80 ? -3.914 -0.197 5.284 1.00 98.50 80 LEU A O 1
ATOM 640 N N . VAL A 1 81 ? -1.949 0.412 6.192 1.00 98.38 81 VAL A N 1
ATOM 641 C CA . VAL A 1 81 ? -2.565 1.199 7.267 1.00 98.38 81 VAL A CA 1
ATOM 642 C C . VAL A 1 81 ? -3.207 2.455 6.685 1.00 98.38 81 VAL A C 1
ATOM 644 O O . VAL A 1 81 ? -4.358 2.737 7.014 1.00 98.38 81 VAL A O 1
ATOM 647 N N . ALA A 1 82 ? -2.532 3.156 5.770 1.00 98.25 82 ALA A N 1
ATOM 648 C CA . ALA A 1 82 ? -3.106 4.311 5.089 1.00 98.25 82 ALA A CA 1
ATOM 649 C C . ALA A 1 82 ? -4.405 3.940 4.363 1.00 98.25 82 ALA A C 1
ATOM 651 O O . ALA A 1 82 ? -5.394 4.655 4.502 1.00 98.25 82 ALA A O 1
ATOM 652 N N . TYR A 1 83 ? -4.447 2.803 3.658 1.00 98.12 83 TYR A N 1
ATOM 653 C CA . TYR A 1 83 ? -5.670 2.324 3.007 1.00 98.12 83 TYR A CA 1
ATOM 654 C C . TYR A 1 83 ? -6.797 2.073 4.017 1.00 98.12 83 TYR A C 1
ATOM 656 O O . TYR A 1 83 ? -7.935 2.473 3.784 1.00 98.12 83 TYR A O 1
ATOM 664 N N . SER A 1 84 ? -6.480 1.471 5.168 1.00 97.88 84 SER A N 1
ATOM 665 C CA . SER A 1 84 ? -7.472 1.219 6.220 1.00 97.88 84 SER A CA 1
ATOM 666 C C . SER A 1 84 ? -8.034 2.498 6.854 1.00 97.88 84 SER A C 1
ATOM 668 O O . SER A 1 84 ? -9.184 2.501 7.284 1.00 97.88 84 SER A O 1
ATOM 670 N N . VAL A 1 85 ? -7.244 3.578 6.888 1.00 97.44 85 VAL A N 1
ATOM 671 C CA . VAL A 1 85 ? -7.681 4.912 7.331 1.00 97.44 85 VAL A CA 1
ATOM 672 C C . VAL A 1 85 ? -8.520 5.589 6.248 1.00 97.44 85 VAL A C 1
ATOM 674 O O . VAL A 1 85 ? -9.570 6.151 6.537 1.00 97.44 85 VAL A O 1
ATOM 677 N N . HIS A 1 86 ? -8.086 5.501 4.990 1.00 96.44 86 HIS A N 1
ATOM 678 C CA . HIS A 1 86 ? -8.788 6.072 3.844 1.00 96.44 86 HIS A CA 1
ATOM 679 C C . HIS A 1 86 ? -10.176 5.451 3.632 1.00 96.44 86 HIS A C 1
ATOM 681 O O . HIS A 1 86 ? -11.138 6.164 3.348 1.00 96.44 86 HIS A O 1
ATOM 687 N N . ASN A 1 87 ? -10.285 4.127 3.776 1.00 95.88 87 ASN A N 1
ATOM 688 C CA . ASN A 1 87 ? -11.530 3.385 3.622 1.00 95.88 87 ASN A CA 1
ATOM 689 C C . ASN A 1 87 ? -11.815 2.527 4.870 1.00 95.88 87 ASN A C 1
ATOM 691 O O . ASN A 1 87 ? -11.577 1.315 4.856 1.00 95.88 87 ASN A O 1
ATOM 695 N N . PRO A 1 88 ? -12.343 3.130 5.952 1.00 94.81 88 PRO A N 1
ATOM 696 C CA . PRO A 1 88 ? -12.574 2.435 7.217 1.00 94.81 88 PRO A CA 1
ATOM 697 C C . PRO A 1 88 ? -13.702 1.396 7.146 1.00 94.81 88 PRO A C 1
ATOM 699 O O . PRO A 1 88 ? -13.727 0.480 7.966 1.00 94.81 88 PRO A O 1
ATOM 702 N N . GLU A 1 89 ? -14.614 1.499 6.171 1.00 95.19 89 GLU A N 1
ATOM 703 C CA . GLU A 1 89 ? -15.672 0.501 5.954 1.00 95.19 89 GLU A CA 1
ATOM 704 C C . GLU A 1 89 ? -15.093 -0.848 5.512 1.00 95.19 89 GLU A C 1
ATOM 706 O O . GLU A 1 89 ? -15.552 -1.902 5.954 1.00 95.19 89 GLU A O 1
ATOM 711 N N . VAL A 1 90 ? -14.061 -0.817 4.663 1.00 95.25 90 VAL A N 1
ATOM 712 C CA . VAL A 1 90 ? -13.305 -2.014 4.266 1.00 95.25 90 VAL A CA 1
ATOM 713 C C . VAL A 1 90 ? -12.248 -2.356 5.316 1.00 95.25 90 VAL A C 1
ATOM 715 O O . VAL A 1 90 ? -12.065 -3.527 5.662 1.00 95.25 90 VAL A O 1
ATOM 718 N N . GLY A 1 91 ? -11.537 -1.344 5.817 1.00 95.31 91 GLY A N 1
ATOM 719 C CA . GLY A 1 91 ? -10.439 -1.488 6.762 1.00 95.31 91 GLY A CA 1
ATOM 720 C C . GLY A 1 91 ? -9.315 -2.356 6.195 1.00 95.31 91 GLY A C 1
ATOM 721 O O . GLY A 1 91 ? -8.665 -2.000 5.214 1.00 95.31 91 GLY A O 1
ATOM 722 N N . TYR A 1 92 ? -9.084 -3.513 6.822 1.00 97.88 92 TYR A N 1
ATOM 723 C CA . TYR A 1 92 ? -8.110 -4.503 6.367 1.00 97.88 92 TYR A CA 1
ATOM 724 C C . TYR A 1 92 ? -8.726 -5.902 6.292 1.00 97.88 92 TYR A C 1
ATOM 726 O O . TYR A 1 92 ? -9.292 -6.407 7.264 1.00 97.88 92 TYR A O 1
ATOM 734 N N . CYS A 1 93 ? -8.547 -6.557 5.145 1.00 95.38 93 CYS A N 1
ATOM 735 C CA . CYS A 1 93 ? -8.867 -7.963 4.939 1.00 95.38 93 CYS A CA 1
ATOM 736 C C . CYS A 1 93 ? -7.593 -8.742 4.594 1.00 95.38 93 CYS A C 1
ATOM 738 O O . CYS A 1 93 ? -6.770 -8.289 3.792 1.00 95.38 93 CYS A O 1
ATOM 740 N N . GLN A 1 94 ? -7.463 -9.941 5.168 1.00 85.81 94 GLN A N 1
ATOM 741 C CA . GLN A 1 94 ? -6.363 -10.866 4.914 1.00 85.81 94 GLN A CA 1
ATOM 742 C C . GLN A 1 94 ? -6.380 -11.303 3.442 1.00 85.81 94 GLN A C 1
ATOM 744 O O . GLN A 1 94 ? -7.120 -12.208 3.067 1.00 85.81 94 GLN A O 1
ATOM 749 N N . SER A 1 95 ? -5.597 -10.605 2.621 1.00 94.00 95 SER A N 1
ATOM 750 C CA . SER A 1 95 ? -5.305 -10.788 1.186 1.00 94.00 95 SER A CA 1
ATOM 751 C C . SER A 1 95 ? -4.766 -9.474 0.613 1.00 94.00 95 SER A C 1
ATOM 753 O O . SER A 1 95 ? -3.959 -9.492 -0.319 1.00 94.00 95 SER A O 1
ATOM 755 N N . LEU A 1 96 ? -5.184 -8.333 1.187 1.00 97.31 96 LEU A N 1
ATOM 756 C CA . LEU A 1 96 ? -4.728 -7.004 0.774 1.00 97.31 96 LEU A CA 1
ATOM 757 C C . LEU A 1 96 ? -3.207 -6.866 0.886 1.00 97.31 96 LEU A C 1
ATOM 759 O O . LEU A 1 96 ? -2.588 -6.278 0.007 1.00 97.31 96 LEU A O 1
ATOM 763 N N . ASN A 1 97 ? -2.589 -7.493 1.890 1.00 98.06 97 ASN A N 1
ATOM 764 C CA . ASN A 1 97 ? -1.136 -7.552 2.045 1.00 98.06 97 ASN A CA 1
ATOM 765 C C . ASN A 1 97 ? -0.419 -8.060 0.787 1.00 98.06 97 ASN A C 1
ATOM 767 O O . ASN A 1 97 ? 0.571 -7.468 0.375 1.00 98.06 97 ASN A O 1
ATOM 771 N N . TYR A 1 98 ? -0.929 -9.107 0.134 1.00 98.06 98 TYR A N 1
ATOM 772 C CA . TYR A 1 98 ? -0.317 -9.626 -1.089 1.00 98.06 98 TYR A CA 1
ATOM 773 C C . TYR A 1 98 ? -0.551 -8.708 -2.286 1.00 98.06 98 TYR A C 1
ATOM 775 O O . TYR A 1 98 ? 0.349 -8.555 -3.108 1.00 98.06 98 TYR A O 1
ATOM 783 N N . ILE A 1 99 ? -1.727 -8.081 -2.382 1.00 97.19 99 ILE A N 1
ATOM 784 C CA . ILE A 1 99 ? -2.040 -7.134 -3.459 1.00 97.19 99 ILE A CA 1
ATOM 785 C C . ILE A 1 99 ? -1.115 -5.916 -3.361 1.00 97.19 99 ILE A C 1
ATOM 787 O O . ILE A 1 99 ? -0.391 -5.629 -4.313 1.00 97.19 99 ILE A O 1
ATOM 791 N N . CYS A 1 100 ? -1.068 -5.259 -2.200 1.00 97.94 100 CYS A N 1
ATOM 792 C CA . CYS A 1 100 ? -0.206 -4.100 -1.962 1.00 97.94 100 CYS A CA 1
ATOM 793 C C . CYS A 1 100 ? 1.275 -4.458 -2.113 1.00 97.94 100 CYS A C 1
ATOM 795 O O . CYS A 1 100 ? 2.025 -3.714 -2.738 1.00 97.94 100 CYS A O 1
ATOM 797 N N . ALA A 1 101 ? 1.697 -5.629 -1.625 1.00 98.00 101 ALA A N 1
ATOM 798 C CA . ALA A 1 101 ? 3.068 -6.081 -1.807 1.00 98.00 101 ALA A CA 1
ATOM 799 C C . ALA A 1 101 ? 3.415 -6.283 -3.286 1.00 98.00 101 ALA A C 1
ATOM 801 O O . ALA A 1 101 ? 4.497 -5.888 -3.698 1.00 98.00 101 ALA A O 1
ATOM 802 N N . VAL A 1 102 ? 2.516 -6.840 -4.109 1.00 97.50 102 VAL A N 1
ATOM 803 C CA . VAL A 1 102 ? 2.742 -6.929 -5.561 1.00 97.50 102 VAL A CA 1
ATOM 804 C C . VAL A 1 102 ? 2.845 -5.539 -6.181 1.00 97.50 102 VAL A C 1
ATOM 806 O O . VAL A 1 102 ? 3.761 -5.324 -6.969 1.00 97.50 102 VAL A O 1
ATOM 809 N N . LEU A 1 103 ? 1.959 -4.599 -5.839 1.00 97.38 103 LEU A N 1
ATOM 810 C CA . LEU A 1 103 ? 2.013 -3.232 -6.372 1.00 97.38 103 LEU A CA 1
ATOM 811 C C . LEU A 1 103 ? 3.358 -2.559 -6.058 1.00 97.38 103 LEU A C 1
ATOM 813 O O . LEU A 1 103 ? 4.020 -2.087 -6.982 1.00 97.38 103 LEU A O 1
ATOM 817 N N . LEU A 1 104 ? 3.836 -2.668 -4.815 1.00 97.56 104 LEU A N 1
ATOM 818 C CA . LEU A 1 104 ? 5.131 -2.134 -4.374 1.00 97.56 104 LEU A CA 1
ATOM 819 C C . LEU A 1 104 ? 6.346 -2.706 -5.125 1.00 97.56 104 LEU A C 1
ATOM 821 O O . LEU A 1 104 ? 7.428 -2.124 -5.080 1.00 97.56 104 LEU A O 1
ATOM 825 N N . LEU A 1 105 ? 6.210 -3.836 -5.829 1.00 96.56 105 LEU A N 1
ATOM 826 C CA . LEU A 1 105 ? 7.284 -4.360 -6.684 1.00 96.56 105 LEU A CA 1
ATOM 827 C C . LEU A 1 105 ? 7.376 -3.659 -8.043 1.00 96.56 105 LEU A C 1
ATOM 829 O O . LEU A 1 105 ? 8.386 -3.815 -8.734 1.00 96.56 105 LEU A O 1
ATOM 833 N N . PHE A 1 106 ? 6.330 -2.947 -8.464 1.00 96.12 106 PHE A N 1
ATOM 834 C CA . PHE A 1 106 ? 6.219 -2.399 -9.817 1.00 96.12 106 PHE A CA 1
ATOM 835 C C . PHE A 1 106 ? 5.956 -0.894 -9.865 1.00 96.12 106 PHE A C 1
ATOM 837 O O . PHE A 1 106 ? 6.233 -0.292 -10.903 1.00 96.12 106 PHE A O 1
ATOM 844 N N . VAL A 1 107 ? 5.428 -0.296 -8.798 1.00 95.94 107 VAL A N 1
ATOM 845 C CA . VAL A 1 107 ? 5.122 1.140 -8.706 1.00 95.94 107 VAL A CA 1
ATOM 846 C C . VAL A 1 107 ? 5.644 1.721 -7.392 1.00 95.94 107 VAL A C 1
ATOM 848 O O . VAL A 1 107 ? 6.133 0.983 -6.536 1.00 95.94 107 VAL A O 1
ATOM 851 N N . ASN A 1 108 ? 5.602 3.047 -7.246 1.00 94.81 108 ASN A N 1
ATOM 852 C CA . ASN A 1 108 ? 6.042 3.684 -6.004 1.00 94.81 108 ASN A CA 1
ATOM 853 C C . ASN A 1 108 ? 5.014 3.507 -4.866 1.00 94.81 108 ASN A C 1
ATOM 855 O O . ASN A 1 108 ? 3.917 2.990 -5.073 1.00 94.81 108 ASN A O 1
ATOM 859 N N . GLU A 1 109 ? 5.384 3.913 -3.651 1.00 96.31 109 GLU A N 1
ATOM 860 C CA . GLU A 1 109 ? 4.556 3.718 -2.455 1.00 96.31 109 GLU A CA 1
ATOM 861 C C . GLU A 1 109 ? 3.193 4.421 -2.549 1.00 96.31 109 GLU A C 1
ATOM 863 O O . GLU A 1 109 ? 2.169 3.795 -2.300 1.00 96.31 109 GLU A O 1
ATOM 868 N N . GLU A 1 110 ? 3.164 5.683 -2.985 1.00 95.88 110 GLU A N 1
ATOM 869 C CA . GLU A 1 110 ? 1.918 6.443 -3.137 1.00 95.88 110 GLU A CA 1
ATOM 870 C C . GLU A 1 110 ? 1.062 5.919 -4.299 1.00 95.88 110 GLU A C 1
ATOM 872 O O . GLU A 1 110 ? -0.155 5.952 -4.225 1.00 95.88 110 GLU A O 1
ATOM 877 N N . GLU A 1 111 ? 1.673 5.418 -5.375 1.00 95.38 111 GLU A N 1
ATOM 878 C CA . GLU A 1 111 ? 0.947 4.753 -6.469 1.00 95.38 111 GLU A CA 1
ATOM 879 C C . GLU A 1 111 ? 0.408 3.368 -6.077 1.00 95.38 111 GLU A C 1
ATOM 881 O O . GLU A 1 111 ? -0.471 2.842 -6.761 1.00 95.38 111 GLU A O 1
ATOM 886 N N . SER A 1 112 ? 0.966 2.756 -5.027 1.00 96.62 112 SER A N 1
ATOM 887 C CA . SER A 1 112 ? 0.491 1.482 -4.471 1.00 96.62 112 SER A CA 1
ATOM 888 C C . SER A 1 112 ? -0.686 1.658 -3.507 1.00 96.62 112 SER A C 1
ATOM 890 O O . SER A 1 112 ? -1.379 0.672 -3.244 1.00 96.62 112 SER A O 1
ATOM 892 N N . PHE A 1 113 ? -0.858 2.867 -2.966 1.00 95.31 113 PHE A N 1
ATOM 893 C CA . PHE A 1 113 ? -1.966 3.294 -2.111 1.00 95.31 113 PHE A CA 1
ATOM 894 C C . PHE A 1 113 ? -3.196 3.663 -2.951 1.00 95.31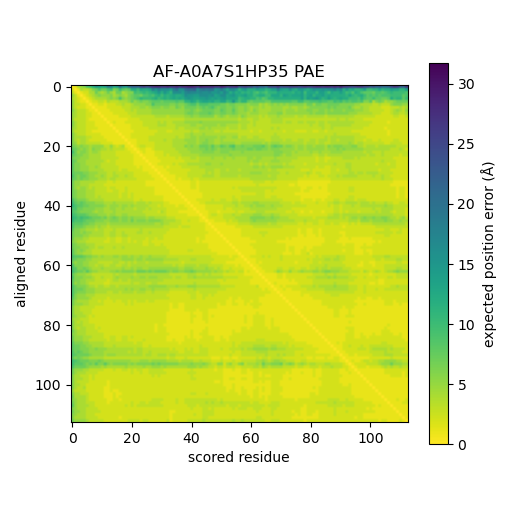 113 PHE A C 1
ATOM 896 O O . PHE A 1 113 ? -4.293 3.173 -2.595 1.00 95.31 113 PHE A O 1
#

InterPro domains:
  IPR000195 Rab-GAP-TBC domain [PF00566] (10-113)
  IPR000195 Rab-GAP-TBC domain [PS50086] (6-113)
  IPR035969 Rab-GAP-TBC domain superfamily [SSF47923] (2-113)
  IPR050302 Rab GTPase-activating TBC domain-containing protein [PTHR47219] (2-113)

pLDDT: mean 94.76, std 4.81, range [61.91, 98.56]

Mean predicted a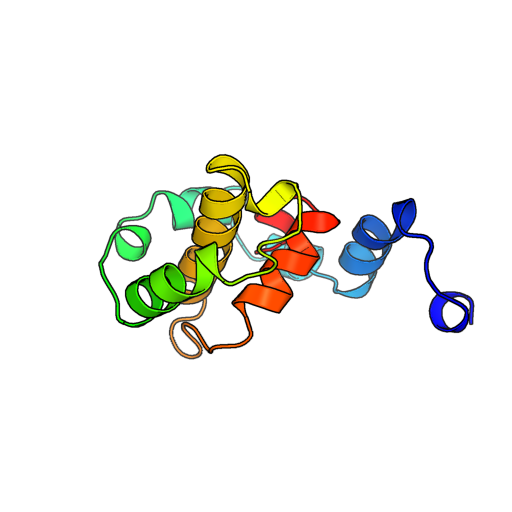ligned error: 3.25 Å

Nearest PDB structures (foldseek):
  4p17-assembly1_A  TM=9.138E-01  e=5.384E-05  Chlamydomonas reinhardtii
  4p17-assembly2_B  TM=9.129E-01  e=5.974E-05  Chlamydomonas reinhardtii
  2qq8-assembly1_A  TM=7.953E-01  e=5.214E-03  Homo sapiens
  2g77-assembly1_A  TM=7.662E-01  e=1.400E-02  Saccharomyces cerevisiae
  1fkm-assembly1_A  TM=6.428E-01  e=1.261E-02  Saccharomyces cerevisiae

Foldseek 3Di:
DVVVVPDPLQCCLVVVCVVVVVVVVCVVDDVCLLVCLLPDPQLVDDDPLLVVLVVCLCVAPVVDPLSVDPVSSVLLSSLLSSVCVVCVVCRDDVPLSNQLSVSVSRYPSVSSD

Radius of gyration: 14.65 Å; Cα contacts (8 Å, |Δi|>4): 99; chains: 1; bounding box: 30×32×45 Å